Protein AF-A0A521AMI8-F1 (afdb_monomer_lite)

Organism: NCBI:txid1302730

pLDDT: mean 87.47, std 14.82, range [36.97, 97.0]

Secondary structure (DSSP, 8-state):
--TT-----HHHHHHHHHHHHT-S-HHHHHHHHHHHHH-HHHHHHHHHHHHHHHHHHHHHHHHHT-

Structure (mmCIF, N/CA/C/O backbone):
data_AF-A0A521AMI8-F1
#
_entry.id   AF-A0A521AMI8-F1
#
loop_
_atom_site.group_PDB
_atom_site.id
_atom_site.type_symbol
_atom_site.label_atom_id
_atom_site.label_alt_id
_atom_site.label_comp_id
_atom_site.label_asym_id
_atom_site.label_entity_id
_atom_site.label_seq_id
_atom_site.pdbx_PDB_ins_code
_atom_site.Cartn_x
_atom_site.Cartn_y
_atom_site.Cartn_z
_atom_site.occupancy
_atom_site.B_iso_or_equiv
_atom_site.auth_seq_id
_atom_site.auth_comp_id
_atom_site.auth_asym_id
_atom_site.auth_atom_id
_atom_site.pdbx_PDB_model_num
ATOM 1 N N . MET A 1 1 ? -2.538 23.744 -7.082 1.00 36.97 1 MET A N 1
ATOM 2 C CA . MET A 1 1 ? -2.739 22.627 -8.024 1.00 36.97 1 MET A CA 1
ATOM 3 C C . MET A 1 1 ? -3.720 21.682 -7.366 1.00 36.97 1 MET A C 1
ATOM 5 O O . MET A 1 1 ? -3.545 21.389 -6.192 1.00 36.97 1 MET A O 1
ATOM 9 N N . SER A 1 2 ? -4.808 21.359 -8.056 1.00 38.34 2 SER A N 1
ATOM 10 C CA . SER A 1 2 ? -5.852 20.462 -7.562 1.00 38.34 2 SER A CA 1
ATOM 11 C C . SER A 1 2 ? -5.252 19.070 -7.346 1.00 38.34 2 SER A C 1
ATOM 13 O O . SER A 1 2 ? -4.704 18.511 -8.289 1.00 38.34 2 SER A O 1
ATOM 15 N N . TYR A 1 3 ? -5.362 18.497 -6.144 1.00 49.22 3 TYR A N 1
ATOM 16 C CA . TYR A 1 3 ? -4.988 17.099 -5.854 1.00 49.22 3 TYR A CA 1
ATOM 17 C C . TYR A 1 3 ? -5.879 16.070 -6.598 1.00 49.22 3 TYR A C 1
ATOM 19 O O . TYR A 1 3 ? -5.798 14.878 -6.336 1.00 49.22 3 TYR A O 1
ATOM 27 N N . LEU A 1 4 ? -6.771 16.530 -7.484 1.00 50.34 4 LEU A N 1
ATOM 28 C CA . LEU A 1 4 ? -7.935 15.804 -7.997 1.00 50.34 4 LEU A CA 1
ATOM 29 C C . LEU A 1 4 ? -7.948 15.619 -9.526 1.00 50.34 4 LEU A C 1
ATOM 31 O O . LEU A 1 4 ? -8.965 15.200 -10.063 1.00 50.34 4 LEU A O 1
ATOM 35 N N . GLU A 1 5 ? -6.857 15.922 -10.239 1.00 54.06 5 GLU A N 1
ATOM 36 C CA . GLU A 1 5 ? -6.821 15.848 -11.718 1.00 54.06 5 GLU A CA 1
ATOM 37 C C . GLU A 1 5 ? -5.683 14.982 -12.289 1.00 54.06 5 GLU A C 1
ATOM 39 O O . GLU A 1 5 ? -5.326 15.115 -13.458 1.00 54.06 5 GLU A O 1
ATOM 44 N N . LYS A 1 6 ? -5.096 14.082 -11.495 1.00 58.94 6 LYS A N 1
ATOM 45 C CA . LYS A 1 6 ? -4.282 12.990 -12.045 1.00 58.94 6 LYS A CA 1
ATOM 46 C C . LYS A 1 6 ? -5.126 11.724 -12.034 1.00 58.94 6 LYS A C 1
ATOM 48 O O . LYS A 1 6 ? -5.243 11.063 -11.010 1.00 58.94 6 LYS A O 1
ATOM 53 N N . GLU A 1 7 ? -5.746 11.425 -13.168 1.00 69.81 7 GLU A N 1
ATOM 54 C CA . GLU A 1 7 ? -6.308 10.098 -13.410 1.00 69.81 7 GLU A CA 1
ATOM 55 C C . GLU A 1 7 ? -5.123 9.149 -13.607 1.00 69.81 7 GLU A C 1
ATOM 57 O O . GLU A 1 7 ? -4.376 9.257 -14.587 1.00 69.81 7 GLU A O 1
ATOM 62 N N . TYR A 1 8 ? -4.870 8.294 -12.616 1.00 71.00 8 TYR A N 1
ATOM 63 C CA . TYR A 1 8 ? -3.823 7.292 -12.734 1.00 71.00 8 TYR A CA 1
ATOM 64 C C . TYR A 1 8 ? -4.275 6.230 -13.732 1.00 71.00 8 TYR A C 1
ATOM 66 O O . TYR A 1 8 ? -5.452 5.897 -13.843 1.00 71.00 8 TYR A O 1
ATOM 74 N N . HIS A 1 9 ? -3.324 5.688 -14.491 1.00 80.50 9 HIS A N 1
ATOM 75 C CA . HIS A 1 9 ? -3.631 4.550 -15.345 1.00 80.50 9 HIS A CA 1
ATOM 76 C C . HIS A 1 9 ? -4.139 3.394 -14.458 1.00 80.50 9 HIS A C 1
ATOM 78 O O . HIS A 1 9 ? -3.486 3.135 -13.448 1.00 80.50 9 HIS A O 1
ATOM 84 N N . PRO A 1 10 ? -5.210 2.657 -14.819 1.00 82.38 10 PRO A N 1
ATOM 85 C CA . PRO A 1 10 ? -5.811 1.63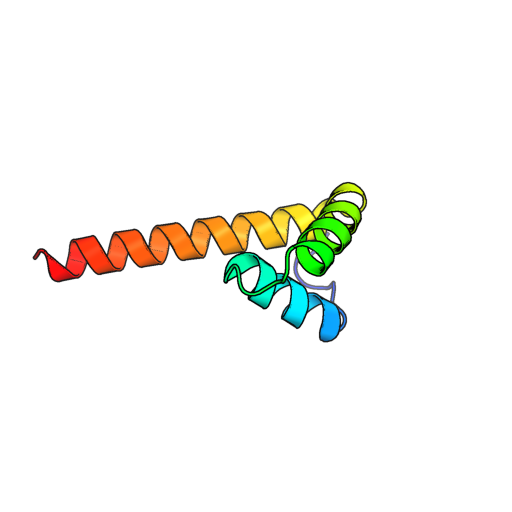2 -13.951 1.00 82.38 10 PRO A CA 1
ATOM 86 C C . PRO A 1 10 ? -4.808 0.615 -13.388 1.00 82.38 10 PRO A C 1
ATOM 88 O O . PRO A 1 10 ? -4.862 0.248 -12.225 1.00 82.38 10 PRO A O 1
ATOM 91 N N . VAL A 1 11 ? -3.805 0.248 -14.191 1.00 86.44 11 VAL A N 1
ATOM 92 C CA . VAL A 1 11 ? -2.688 -0.611 -13.759 1.00 86.44 11 VAL A CA 1
ATOM 93 C C . VAL A 1 11 ? -1.968 -0.058 -12.521 1.00 86.44 11 VAL A C 1
ATOM 95 O O . VAL A 1 11 ? -1.623 -0.818 -11.628 1.00 86.44 11 VAL A O 1
ATOM 98 N N . ILE A 1 12 ? -1.733 1.253 -12.443 1.00 88.00 12 ILE A N 1
ATOM 99 C CA . ILE A 1 12 ? -1.088 1.878 -11.282 1.00 88.00 12 ILE A CA 1
ATOM 100 C C . ILE A 1 12 ? -2.000 1.802 -10.056 1.00 88.00 12 ILE A C 1
ATOM 102 O O . ILE A 1 12 ? -1.509 1.525 -8.968 1.00 88.00 12 ILE A O 1
ATOM 106 N N . GLU A 1 13 ? -3.309 1.994 -10.218 1.00 89.62 13 GLU A N 1
ATOM 107 C CA . GLU A 1 13 ? -4.272 1.863 -9.116 1.00 89.62 13 GLU A CA 1
ATOM 108 C C . GLU A 1 13 ? -4.307 0.434 -8.553 1.00 89.62 13 GLU A C 1
ATOM 110 O O . GLU A 1 13 ? -4.293 0.252 -7.331 1.00 89.62 13 GLU A O 1
ATOM 115 N N . ASP A 1 14 ? -4.265 -0.573 -9.431 1.00 92.06 14 ASP A N 1
ATOM 116 C CA . ASP A 1 14 ? -4.162 -1.983 -9.044 1.00 92.06 14 ASP A CA 1
ATOM 117 C C . ASP A 1 14 ? -2.857 -2.240 -8.273 1.00 92.06 14 ASP A C 1
ATOM 119 O O . ASP A 1 14 ? -2.883 -2.777 -7.165 1.00 92.06 14 ASP A O 1
ATOM 123 N N . TYR A 1 15 ? -1.718 -1.755 -8.786 1.00 93.69 15 TYR A N 1
ATOM 124 C CA . TYR A 1 15 ? -0.423 -1.885 -8.107 1.00 93.69 15 TYR A CA 1
ATOM 125 C C . TYR A 1 15 ? -0.393 -1.195 -6.738 1.00 93.69 15 TYR A C 1
ATOM 127 O O . TYR A 1 15 ? 0.168 -1.750 -5.794 1.00 93.69 15 TYR A O 1
ATOM 135 N N . ILE A 1 16 ? -0.997 -0.009 -6.593 1.00 93.88 16 ILE A N 1
ATOM 136 C CA . ILE A 1 16 ? -1.116 0.664 -5.289 1.00 93.88 16 ILE A CA 1
ATOM 137 C C . ILE A 1 16 ? -1.945 -0.196 -4.337 1.00 93.88 16 ILE A C 1
ATOM 139 O O . ILE A 1 16 ? -1.555 -0.376 -3.183 1.00 93.88 16 ILE A O 1
ATOM 143 N N . THR A 1 17 ? -3.076 -0.723 -4.806 1.00 94.38 17 THR A N 1
ATOM 144 C CA . THR A 1 17 ? -3.979 -1.548 -3.996 1.00 94.38 17 THR A CA 1
ATOM 145 C C . THR A 1 17 ? -3.259 -2.797 -3.499 1.00 94.38 17 THR A C 1
ATOM 147 O O . THR A 1 17 ? -3.221 -3.047 -2.292 1.00 94.38 17 THR A O 1
ATOM 150 N N . ASP A 1 18 ? -2.583 -3.519 -4.391 1.00 96.50 18 ASP A N 1
ATOM 151 C CA . ASP A 1 18 ? -1.817 -4.711 -4.034 1.00 96.50 18 ASP A CA 1
ATOM 152 C C . ASP A 1 18 ? -0.601 -4.390 -3.152 1.00 96.50 18 ASP A C 1
ATOM 154 O O . ASP A 1 18 ? -0.265 -5.163 -2.249 1.00 96.50 18 ASP A O 1
ATOM 158 N N . TYR A 1 19 ? 0.044 -3.235 -3.344 1.00 9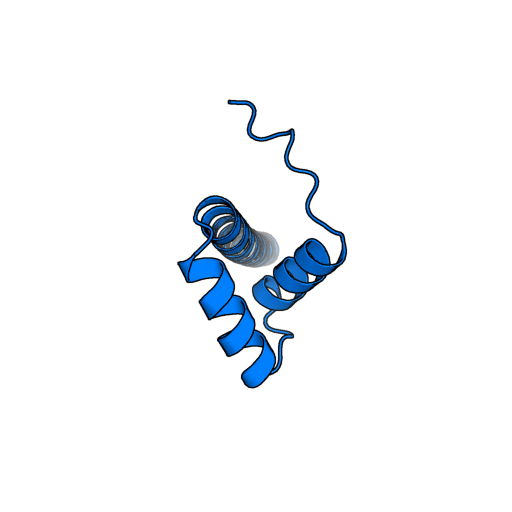5.44 19 TYR A N 1
ATOM 159 C CA . TYR A 1 19 ? 1.139 -2.770 -2.487 1.00 95.44 19 TYR A CA 1
ATOM 160 C C . TYR A 1 19 ? 0.667 -2.461 -1.057 1.00 95.44 19 TYR A C 1
ATOM 162 O O . TYR A 1 19 ? 1.325 -2.828 -0.076 1.00 95.44 19 TYR A O 1
ATOM 170 N N . VAL A 1 20 ? -0.484 -1.797 -0.923 1.00 95.31 20 VAL A N 1
ATOM 171 C CA . VAL A 1 20 ? -1.130 -1.487 0.364 1.00 95.31 20 VAL A CA 1
ATOM 172 C C . VAL A 1 20 ? -1.588 -2.762 1.068 1.00 95.31 20 VAL A C 1
ATOM 174 O O . VAL A 1 20 ? -1.492 -2.863 2.297 1.00 95.31 20 VAL A O 1
ATOM 177 N N . ASP A 1 21 ? -2.052 -3.738 0.295 1.00 95.19 21 ASP A N 1
ATOM 178 C CA . ASP A 1 21 ? -2.549 -5.015 0.792 1.00 95.19 21 ASP A CA 1
ATOM 179 C C . ASP A 1 21 ? -1.449 -6.049 1.054 1.00 95.19 21 ASP A C 1
ATOM 181 O O . ASP A 1 21 ? -1.733 -7.082 1.653 1.00 95.19 21 ASP A O 1
ATOM 185 N N . GLU A 1 22 ? -0.198 -5.726 0.714 1.00 93.62 22 GLU A N 1
ATOM 186 C CA . GLU A 1 22 ? 0.966 -6.616 0.817 1.00 93.62 22 GLU A CA 1
ATOM 187 C C . GLU A 1 22 ? 0.812 -7.900 -0.021 1.00 93.62 22 GLU A C 1
ATOM 189 O O . GLU A 1 22 ? 1.350 -8.950 0.326 1.00 93.62 22 GLU A O 1
ATOM 194 N N . ASN A 1 23 ? 0.102 -7.795 -1.151 1.00 97.00 23 ASN A N 1
ATOM 195 C CA . ASN A 1 23 ? -0.171 -8.890 -2.085 1.00 97.00 23 ASN A CA 1
ATOM 196 C C . ASN A 1 23 ? 0.855 -9.003 -3.224 1.00 97.00 23 ASN A C 1
ATOM 198 O O . ASN A 1 23 ? 0.853 -10.002 -3.942 1.00 97.00 23 ASN A O 1
ATOM 202 N N . LEU A 1 24 ? 1.733 -8.010 -3.396 1.00 95.94 24 LEU A N 1
ATOM 203 C CA . LEU A 1 24 ? 2.796 -8.066 -4.402 1.00 95.94 24 LEU A CA 1
ATOM 204 C C . LEU A 1 24 ? 3.856 -9.114 -4.039 1.00 95.94 24 LEU A C 1
ATOM 206 O O . LEU A 1 24 ? 4.291 -9.213 -2.886 1.00 95.94 24 LEU A O 1
ATOM 210 N N . SER A 1 25 ? 4.342 -9.849 -5.042 1.00 96.94 25 SER A N 1
ATOM 211 C CA . SER A 1 25 ? 5.538 -10.681 -4.882 1.00 96.94 25 SER A CA 1
ATOM 212 C C . SER A 1 25 ? 6.774 -9.824 -4.582 1.00 96.94 25 SER A C 1
ATOM 214 O O . SER A 1 25 ? 6.778 -8.609 -4.774 1.00 96.94 25 SER A O 1
ATOM 216 N N . SER A 1 26 ? 7.867 -10.448 -4.131 1.00 95.50 26 SER A N 1
ATOM 217 C CA . SER A 1 26 ? 9.099 -9.718 -3.797 1.00 95.50 26 SER A CA 1
ATOM 218 C C . SER A 1 26 ? 9.638 -8.898 -4.973 1.00 95.50 26 SER A C 1
ATOM 220 O O . SER A 1 26 ? 9.999 -7.741 -4.792 1.00 95.50 26 SER A O 1
ATOM 222 N N . VAL A 1 27 ? 9.630 -9.471 -6.181 1.00 96.88 27 VAL A N 1
ATOM 223 C CA . VAL A 1 27 ? 10.131 -8.807 -7.395 1.00 96.88 27 VAL A CA 1
ATOM 224 C C . VAL A 1 27 ? 9.220 -7.653 -7.809 1.00 96.88 27 VAL A C 1
ATOM 226 O O . VAL A 1 27 ? 9.705 -6.577 -8.157 1.00 96.88 27 VAL A O 1
ATOM 229 N N . GLU A 1 28 ? 7.90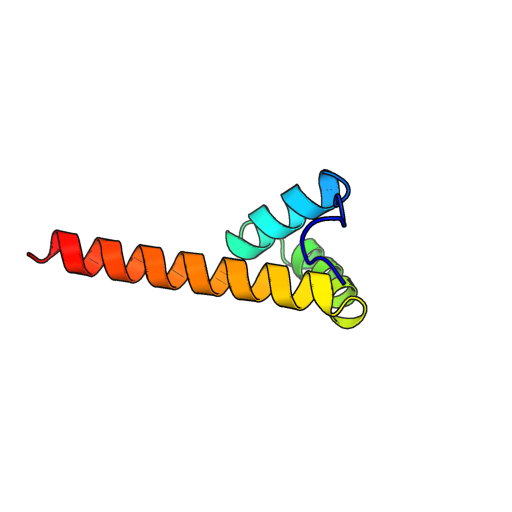2 -7.850 -7.753 1.00 95.31 28 GLU A N 1
ATOM 230 C CA . GLU A 1 28 ? 6.931 -6.797 -8.069 1.00 95.31 28 GLU A CA 1
ATOM 231 C C . GLU A 1 28 ? 7.021 -5.646 -7.075 1.00 95.31 28 GLU A C 1
ATOM 233 O O . GLU A 1 28 ? 7.012 -4.487 -7.482 1.00 95.31 28 GLU A O 1
ATOM 238 N N . ARG A 1 29 ? 7.170 -5.959 -5.784 1.00 96.25 29 ARG A N 1
ATOM 239 C CA . ARG A 1 29 ? 7.316 -4.950 -4.739 1.00 96.25 29 ARG A CA 1
ATOM 240 C C . ARG A 1 29 ? 8.580 -4.125 -4.935 1.00 96.25 29 ARG A C 1
ATOM 242 O O . ARG A 1 29 ? 8.487 -2.907 -4.926 1.00 96.25 29 ARG A O 1
ATOM 249 N N . GLU A 1 30 ? 9.729 -4.766 -5.140 1.00 96.62 30 GLU A N 1
ATOM 250 C CA . GLU A 1 30 ? 11.003 -4.069 -5.372 1.00 96.62 30 GLU A CA 1
ATOM 251 C C . GLU A 1 30 ? 10.937 -3.179 -6.620 1.00 96.62 30 GLU A C 1
ATOM 253 O O . GLU A 1 30 ? 11.374 -2.030 -6.596 1.00 96.62 30 GLU A O 1
ATOM 258 N N . THR A 1 31 ? 10.328 -3.681 -7.696 1.00 94.06 31 THR A N 1
ATOM 259 C CA . THR A 1 31 ? 10.162 -2.916 -8.939 1.00 94.06 31 THR A CA 1
ATOM 260 C C . THR A 1 31 ? 9.236 -1.719 -8.738 1.00 94.06 31 THR A C 1
ATOM 262 O O . THR A 1 31 ? 9.522 -0.626 -9.222 1.00 94.06 31 THR A O 1
ATOM 265 N N . PHE A 1 32 ? 8.128 -1.903 -8.019 1.00 94.56 32 PHE A N 1
ATOM 266 C CA . PHE A 1 32 ? 7.190 -0.823 -7.741 1.00 94.56 32 PHE A CA 1
ATOM 267 C C . PHE A 1 32 ? 7.787 0.216 -6.785 1.00 94.56 32 PHE A C 1
ATOM 269 O O . PHE A 1 32 ? 7.617 1.410 -7.004 1.00 94.56 32 PHE A O 1
ATOM 276 N N . GLU A 1 33 ? 8.553 -0.208 -5.777 1.00 94.88 33 GLU A N 1
ATOM 277 C CA . GLU A 1 33 ? 9.263 0.691 -4.861 1.00 94.88 33 GLU A CA 1
ATOM 278 C C . GLU A 1 33 ? 10.256 1.597 -5.599 1.00 94.88 33 GLU A C 1
ATOM 280 O O . GLU A 1 33 ? 10.325 2.782 -5.280 1.00 94.88 33 GLU A O 1
ATOM 285 N N . GLU A 1 34 ? 10.941 1.100 -6.634 1.00 95.19 34 GLU A N 1
ATOM 286 C CA . GLU A 1 34 ? 11.778 1.943 -7.498 1.00 95.19 34 GLU A CA 1
ATOM 287 C C . GLU A 1 34 ? 10.951 3.025 -8.213 1.00 95.19 34 GLU A C 1
ATOM 289 O O . GLU A 1 34 ? 11.378 4.172 -8.292 1.00 95.19 34 GLU A O 1
ATOM 294 N N . VAL A 1 35 ? 9.731 2.719 -8.673 1.00 90.81 35 VAL A N 1
ATOM 295 C CA . VAL A 1 35 ? 8.832 3.736 -9.257 1.00 90.81 35 VAL A CA 1
ATOM 296 C C . VAL A 1 35 ? 8.464 4.801 -8.220 1.00 90.81 35 VAL A C 1
ATOM 298 O O . VAL A 1 35 ? 8.515 5.993 -8.522 1.00 90.81 35 VAL A O 1
ATOM 301 N N . LEU A 1 36 ? 8.161 4.394 -6.983 1.00 92.88 36 LEU A N 1
ATOM 302 C CA . LEU A 1 36 ? 7.845 5.322 -5.888 1.00 92.88 36 LEU A CA 1
ATOM 303 C C . LEU A 1 36 ? 9.026 6.237 -5.529 1.00 92.88 36 LEU A C 1
ATOM 305 O O . LEU A 1 36 ? 8.819 7.340 -5.026 1.00 92.88 36 LEU A O 1
ATOM 309 N N . VAL A 1 37 ? 10.273 5.822 -5.769 1.00 94.00 37 VAL A N 1
ATOM 310 C CA . VAL A 1 37 ? 11.443 6.698 -5.573 1.00 94.00 37 VAL A CA 1
ATOM 311 C C . VAL A 1 37 ? 11.400 7.898 -6.524 1.00 94.00 37 VAL A C 1
ATOM 313 O O . VAL A 1 37 ? 11.776 8.998 -6.118 1.00 94.00 37 VAL A O 1
ATOM 316 N N . HIS A 1 38 ? 10.906 7.711 -7.751 1.00 91.50 38 HIS A N 1
ATOM 317 C CA . HIS A 1 38 ? 10.915 8.741 -8.799 1.00 91.50 38 HIS A CA 1
ATOM 318 C C . HIS A 1 38 ? 9.618 9.556 -8.903 1.00 91.50 38 HIS A C 1
ATOM 320 O O . HIS A 1 38 ? 9.625 10.603 -9.549 1.00 91.50 38 HIS A O 1
ATOM 326 N N . ASP A 1 39 ? 8.525 9.114 -8.276 1.00 91.00 39 ASP A N 1
ATOM 327 C CA . ASP A 1 39 ? 7.235 9.817 -8.268 1.00 91.00 39 ASP A CA 1
ATOM 328 C C . ASP A 1 39 ? 6.774 10.111 -6.830 1.00 91.00 39 ASP A C 1
ATOM 330 O O . ASP A 1 39 ? 6.236 9.252 -6.126 1.00 91.00 39 ASP A O 1
ATOM 334 N N . ASP A 1 40 ? 7.012 11.350 -6.391 1.00 93.19 40 ASP A N 1
ATOM 335 C CA . ASP A 1 40 ? 6.691 11.818 -5.040 1.00 93.19 40 ASP A CA 1
ATOM 336 C C . ASP A 1 40 ? 5.188 11.771 -4.735 1.00 93.19 40 ASP A C 1
ATOM 338 O O . ASP A 1 40 ? 4.811 11.362 -3.635 1.00 93.19 40 ASP A O 1
ATOM 342 N N . ASP A 1 41 ? 4.339 12.129 -5.704 1.00 91.38 41 ASP A N 1
ATOM 343 C CA . ASP A 1 41 ? 2.883 12.145 -5.526 1.00 91.38 41 ASP A CA 1
ATOM 344 C C . ASP A 1 41 ? 2.360 10.711 -5.360 1.00 91.38 41 ASP A C 1
ATOM 346 O O . ASP A 1 41 ? 1.550 10.420 -4.476 1.00 91.38 41 ASP A O 1
ATOM 350 N N . LEU A 1 42 ? 2.851 9.790 -6.195 1.00 91.81 42 LEU A N 1
ATOM 351 C CA . LEU A 1 42 ? 2.485 8.378 -6.128 1.00 91.81 42 LEU A CA 1
ATOM 352 C C . LEU A 1 42 ? 2.971 7.729 -4.824 1.00 91.81 42 LEU A C 1
ATOM 354 O O . LEU A 1 42 ? 2.243 6.947 -4.207 1.00 91.81 42 LEU A O 1
ATOM 358 N N . ARG A 1 43 ? 4.180 8.079 -4.373 1.00 94.50 43 ARG A N 1
ATOM 359 C CA . ARG A 1 43 ? 4.725 7.627 -3.087 1.00 94.50 43 ARG A CA 1
ATOM 360 C C . ARG A 1 43 ? 3.891 8.118 -1.914 1.00 94.50 43 ARG A C 1
ATOM 362 O O . ARG A 1 43 ? 3.561 7.322 -1.033 1.00 94.50 43 ARG A O 1
ATOM 369 N N . GLU A 1 44 ? 3.532 9.399 -1.904 1.00 95.00 44 GLU A N 1
ATOM 370 C CA . GLU A 1 44 ? 2.683 9.982 -0.863 1.00 95.00 44 GLU A CA 1
ATOM 371 C C . GLU A 1 44 ? 1.309 9.306 -0.828 1.00 95.00 44 GLU A C 1
ATOM 373 O O . GLU A 1 44 ? 0.827 8.952 0.253 1.00 95.00 44 GLU A O 1
ATOM 378 N N . LEU A 1 45 ? 0.711 9.041 -1.992 1.00 93.00 45 LEU A N 1
ATOM 379 C CA . LEU A 1 45 ? -0.564 8.335 -2.104 1.00 93.00 45 LEU A CA 1
ATOM 380 C C . LEU A 1 45 ? -0.482 6.907 -1.545 1.00 93.00 45 LEU A C 1
ATOM 382 O O . LEU A 1 45 ? -1.287 6.538 -0.686 1.00 93.00 45 LEU A O 1
ATOM 386 N N . ALA A 1 46 ? 0.500 6.115 -1.984 1.00 93.75 46 ALA A N 1
ATOM 387 C CA . ALA A 1 46 ? 0.668 4.728 -1.551 1.00 93.75 46 ALA A CA 1
ATOM 388 C C . ALA A 1 46 ? 0.916 4.622 -0.036 1.00 93.75 46 ALA A C 1
ATOM 390 O O . ALA A 1 46 ? 0.339 3.768 0.645 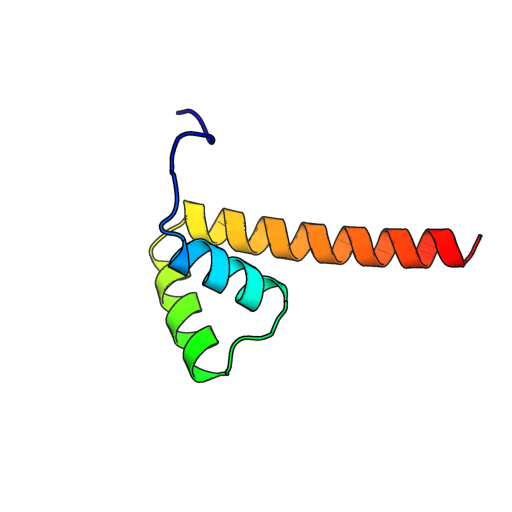1.00 93.75 46 ALA A O 1
ATOM 391 N N . PHE A 1 47 ? 1.737 5.516 0.521 1.00 94.81 47 PHE A N 1
ATOM 392 C CA . PHE A 1 47 ? 2.019 5.544 1.958 1.00 94.81 47 PHE A CA 1
ATOM 393 C C . PHE A 1 47 ? 0.812 6.002 2.774 1.00 94.81 47 PHE A C 1
ATOM 395 O O . PHE A 1 47 ? 0.472 5.346 3.763 1.00 94.81 47 PHE A O 1
ATOM 402 N N . SER A 1 48 ? 0.118 7.053 2.332 1.00 95.19 48 SER A N 1
ATOM 403 C CA . SER A 1 48 ? -1.104 7.542 2.982 1.00 95.19 48 SER A CA 1
ATOM 404 C C . SER A 1 48 ? -2.201 6.474 2.998 1.00 95.19 48 SER A C 1
ATOM 406 O O . SER A 1 48 ? -2.841 6.249 4.028 1.00 95.19 48 SER A O 1
ATOM 408 N N . ALA A 1 49 ? -2.385 5.747 1.891 1.00 94.69 49 ALA A N 1
ATOM 409 C CA . ALA A 1 49 ? -3.331 4.635 1.811 1.00 94.69 49 ALA A CA 1
ATOM 410 C C . ALA A 1 49 ? -2.964 3.497 2.782 1.00 94.69 49 ALA A C 1
ATOM 412 O O . ALA A 1 49 ? -3.826 2.995 3.515 1.00 94.69 49 ALA A O 1
ATOM 413 N N . LYS A 1 50 ? -1.676 3.133 2.859 1.00 94.75 50 LYS A N 1
ATOM 414 C CA . LYS A 1 50 ? -1.181 2.093 3.776 1.00 94.75 50 LYS A CA 1
ATOM 415 C C . LYS A 1 50 ? -1.371 2.474 5.244 1.00 94.75 50 LYS A C 1
ATOM 417 O O . LYS A 1 50 ? -1.778 1.633 6.051 1.00 94.75 50 LYS A O 1
ATOM 422 N N . GLU A 1 51 ? -1.105 3.725 5.609 1.00 95.19 51 GLU A N 1
ATOM 423 C CA . GLU A 1 51 ? -1.352 4.231 6.962 1.00 95.19 51 GLU A CA 1
ATOM 424 C C . GLU A 1 51 ? -2.849 4.250 7.296 1.00 95.19 51 GLU A C 1
ATOM 426 O O . GLU A 1 51 ? -3.256 3.725 8.336 1.00 95.19 51 GLU A O 1
ATOM 431 N N . GLY A 1 52 ? -3.685 4.759 6.386 1.00 94.75 52 GLY A N 1
ATOM 432 C CA . GLY A 1 52 ? -5.139 4.778 6.546 1.00 94.75 52 GLY A CA 1
ATOM 433 C C . GLY A 1 52 ? -5.725 3.385 6.788 1.00 94.75 52 GLY A C 1
ATOM 434 O O . GLY A 1 52 ? -6.538 3.202 7.700 1.00 94.75 52 GLY A O 1
ATOM 435 N N . LYS A 1 53 ? -5.257 2.370 6.050 1.00 93.94 53 LYS A N 1
ATOM 436 C CA . LYS A 1 53 ? -5.664 0.971 6.257 1.00 93.94 53 LYS A CA 1
ATOM 437 C C . LYS A 1 53 ? -5.287 0.459 7.651 1.00 93.94 53 LYS A C 1
ATOM 439 O O . LYS A 1 53 ? -6.119 -0.156 8.321 1.00 93.94 53 LYS A O 1
ATOM 444 N N . LYS A 1 54 ? -4.068 0.745 8.125 1.00 93.62 54 LYS A N 1
ATOM 445 C CA . LYS A 1 54 ? -3.627 0.370 9.483 1.00 93.62 54 LYS A CA 1
ATOM 446 C C . LYS A 1 54 ? -4.491 1.023 10.561 1.00 93.62 54 LYS A C 1
ATOM 448 O O . LYS A 1 54 ? -4.892 0.347 11.508 1.00 93.62 54 LYS A O 1
ATOM 453 N N . LEU A 1 55 ? -4.803 2.311 10.416 1.00 95.62 55 LEU A N 1
ATOM 454 C CA . LEU A 1 55 ? -5.662 3.041 11.353 1.00 95.62 55 LEU A CA 1
ATOM 455 C C . LEU A 1 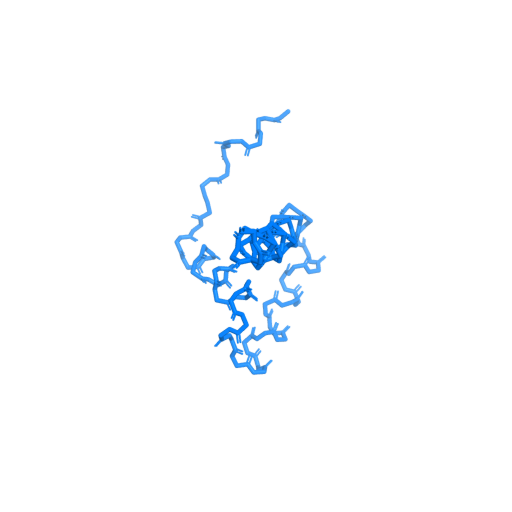55 ? -7.083 2.469 11.389 1.00 95.62 55 LEU A C 1
ATOM 457 O O . LEU A 1 55 ? -7.651 2.289 12.469 1.00 95.62 55 LEU A O 1
ATOM 461 N N . LEU A 1 56 ? -7.648 2.134 10.226 1.00 93.50 56 LEU A N 1
ATOM 462 C CA . LEU A 1 56 ? -8.964 1.506 10.135 1.00 93.50 56 LEU A CA 1
ATOM 463 C C . LEU A 1 56 ? -8.998 0.157 10.864 1.00 93.50 56 LEU A C 1
ATOM 465 O O . LEU A 1 56 ? -9.943 -0.118 11.606 1.00 93.50 56 LEU A O 1
ATOM 469 N N . GLU A 1 57 ? -7.965 -0.666 10.693 1.00 94.06 57 GLU A N 1
ATOM 470 C CA . GLU A 1 57 ? -7.871 -1.964 11.362 1.00 94.06 57 GLU A CA 1
ATOM 471 C C . GLU A 1 57 ? -7.754 -1.813 12.885 1.00 94.06 57 GLU A C 1
ATOM 473 O O . GLU A 1 57 ? -8.490 -2.448 13.642 1.00 94.06 57 GLU A O 1
ATOM 478 N N . GLN A 1 58 ? -6.921 -0.881 13.356 1.00 94.31 58 GLN A N 1
ATOM 479 C CA . GLN A 1 58 ? -6.835 -0.552 14.782 1.00 94.31 58 GLN A CA 1
ATOM 480 C C . GLN A 1 58 ? -8.185 -0.090 15.346 1.00 94.31 58 GLN A C 1
ATOM 482 O O . GLN A 1 58 ? -8.590 -0.520 16.429 1.00 94.31 58 GLN A O 1
ATOM 487 N N . TYR A 1 59 ? -8.914 0.750 14.609 1.00 95.31 59 TYR A N 1
ATOM 488 C CA . TYR A 1 59 ? -10.230 1.229 15.025 1.00 95.31 59 TYR A CA 1
ATOM 489 C C . TYR A 1 59 ? -11.256 0.096 15.136 1.00 95.31 59 TYR A C 1
ATOM 491 O O . TYR A 1 59 ? -12.012 0.043 16.111 1.00 95.31 59 TYR A O 1
ATOM 499 N N . ARG A 1 60 ? -11.266 -0.838 14.177 1.00 94.88 60 ARG A N 1
ATOM 500 C CA . ARG A 1 60 ? -12.126 -2.033 14.216 1.00 94.88 60 ARG A CA 1
ATOM 501 C C . ARG A 1 60 ? -11.842 -2.876 15.453 1.00 94.88 60 ARG A C 1
ATOM 503 O O . ARG A 1 60 ? -12.771 -3.194 16.193 1.00 94.88 60 ARG A O 1
ATOM 510 N N . LEU A 1 61 ? -10.569 -3.142 15.745 1.00 94.44 61 LEU A N 1
ATOM 511 C CA . LEU A 1 61 ? -10.162 -3.889 16.938 1.00 94.44 61 LEU A CA 1
ATOM 512 C C . LEU A 1 61 ? -10.594 -3.198 18.240 1.00 94.44 61 LEU A C 1
ATOM 514 O O . LEU A 1 61 ? -11.029 -3.866 19.177 1.00 94.44 61 LEU A O 1
ATOM 518 N N . LEU A 1 62 ? -10.513 -1.866 18.312 1.00 93.31 62 LEU A N 1
ATOM 519 C CA . LEU A 1 62 ? -10.988 -1.098 19.471 1.00 93.31 62 LEU A CA 1
ATOM 520 C C . LEU A 1 62 ? -12.512 -1.163 19.630 1.00 93.31 62 LEU A C 1
ATOM 522 O O . LEU A 1 62 ? -13.003 -1.2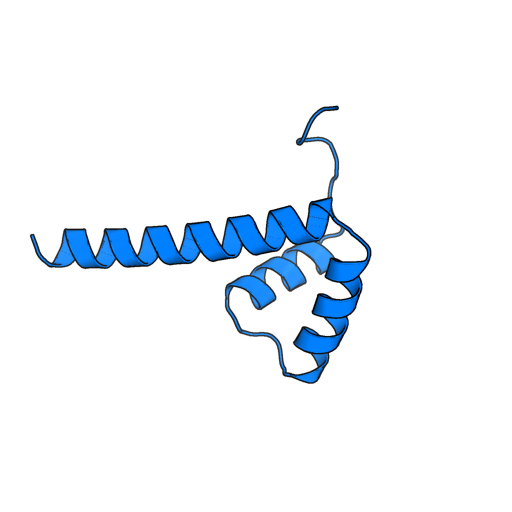39 20.755 1.00 93.31 62 LEU A O 1
ATOM 526 N N . LYS A 1 63 ? -13.262 -1.138 18.524 1.00 90.75 63 LYS A N 1
ATOM 527 C CA . LYS A 1 63 ? -14.727 -1.255 18.534 1.00 90.75 63 LYS A CA 1
ATOM 528 C C . LYS A 1 63 ? -15.207 -2.646 18.927 1.00 90.75 63 LYS A C 1
ATOM 530 O O . LYS A 1 63 ? -16.215 -2.733 19.608 1.00 90.75 63 LYS A O 1
ATOM 535 N N . MET A 1 64 ? -14.489 -3.701 18.547 1.00 81.44 64 MET A N 1
ATOM 536 C CA . MET A 1 64 ? -14.823 -5.083 18.921 1.00 81.44 64 MET A CA 1
ATOM 537 C C . MET A 1 64 ? -14.515 -5.408 20.390 1.00 81.44 64 MET A C 1
ATOM 539 O O . MET A 1 64 ? -15.040 -6.379 20.922 1.00 81.44 64 MET A O 1
ATOM 543 N N . LYS A 1 65 ? -13.657 -4.617 21.049 1.00 68.50 65 LYS A N 1
ATOM 544 C CA . LYS A 1 65 ? -13.339 -4.746 22.483 1.00 68.50 65 LYS A CA 1
ATOM 545 C C . LYS A 1 65 ? -14.306 -3.986 23.407 1.00 68.50 65 LYS A C 1
ATOM 547 O O . LYS A 1 65 ? -14.115 -4.037 24.621 1.00 68.50 65 LYS A O 1
ATOM 552 N N . LYS A 1 66 ? -15.280 -3.257 22.856 1.00 52.28 66 LYS A N 1
ATOM 553 C CA . LYS A 1 66 ? -16.320 -2.517 23.588 1.00 52.28 66 LYS A CA 1
ATOM 554 C C . LYS A 1 66 ? -17.646 -3.257 23.532 1.00 52.28 66 LYS A C 1
ATOM 556 O O . LYS A 1 66 ? -18.362 -3.180 24.550 1.00 52.28 66 LYS A O 1
#

Sequence (66 aa):
MSYLEKEYHPVIEDYITDYVDENLSSVERETFEEVLVHDDDLRELAFSAKEGKKLLEQYRLLKMKK

Foldseek 3Di:
DDLPPDPDDVVLVVLLVCQLVVNDDPVSNVVVVVVCVVDVSSVVVSVVSNVVVVVVVVVVVVVVVD

Radius of gyration: 14.13 Å; chains: 1; bounding box: 28×33×39 Å